Protein AF-A0A382U3A2-F1 (afdb_monomer_lite)

Secondary structure (DSSP, 8-state):
-PPPPP-EEEE-STTPPPPEESSTT-SSEE---SS-----TT--------EEEEPPTT--EEE---HHHHHTT---TTSSEEE-

pLDDT: mean 93.63, std 5.84, range [52.78, 98.12]

InterPro domains:
  IPR008181 Deoxyuridine triphosphate nucleotidohydrolase [PTHR11241] (6-84)
  IPR029054 dUTPase-like [PF00692] (18-80)
  IPR033704 dUTPase, trimeric [cd07557] (27-84)
  IPR036157 dUTPase-like supe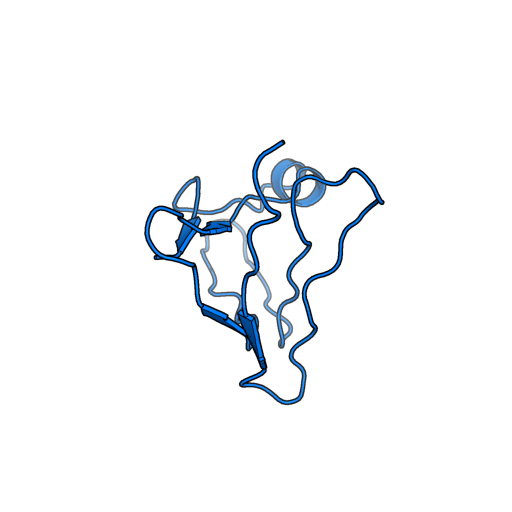rfamily [G3DSA:2.70.40.10] (1-84)
  IPR036157 dUTPase-like superfamily [SSF51283] (6-84)

Sequence (84 aa):
MDEPVEVRIARIHPDALLPVKGSDLAAGFDLHSVERVEVRKGTTEMLPTGLVLAIPSGWEGQIRCRSGLGRQGLILPNGIGTID

Foldseek 3Di:
DDDDFDKDKDQQDPQADDFDAPDPPGPDTDAAASDDDDDDPPDDDDGHRSMDIDGDPPDWDKDFDDPVVVVVVPGDPVHIDTHD

Radius of gyration: 14.14 Å; chains: 1; bounding box: 31×27×40 Å

Structure (mmCIF, N/CA/C/O backbone):
data_AF-A0A382U3A2-F1
#
_entry.id   AF-A0A382U3A2-F1
#
loop_
_atom_site.group_PDB
_atom_site.id
_atom_site.type_symbol
_atom_site.label_atom_id
_atom_site.label_alt_id
_atom_site.label_comp_id
_atom_site.label_asym_id
_atom_site.label_entity_id
_atom_site.label_seq_id
_atom_site.pdbx_PDB_ins_code
_atom_site.Cartn_x
_atom_site.Cartn_y
_atom_site.Cartn_z
_atom_site.occupancy
_atom_site.B_iso_or_equiv
_atom_site.auth_seq_id
_atom_site.auth_comp_id
_atom_site.auth_asym_id
_atom_site.auth_atom_id
_atom_site.pdbx_PDB_model_num
ATOM 1 N N . MET A 1 1 ? 14.588 8.276 -21.462 1.00 52.78 1 MET A N 1
ATOM 2 C CA . MET A 1 1 ? 13.356 8.091 -20.675 1.00 52.78 1 MET A CA 1
ATOM 3 C C . MET A 1 1 ? 13.381 6.629 -20.314 1.00 52.78 1 MET A C 1
ATOM 5 O O . MET A 1 1 ? 13.454 5.833 -21.242 1.00 52.78 1 MET A O 1
ATOM 9 N N . ASP A 1 2 ? 13.519 6.303 -19.033 1.00 73.12 2 ASP A N 1
ATOM 10 C CA . ASP A 1 2 ? 13.629 4.904 -18.616 1.00 73.12 2 ASP A CA 1
ATOM 11 C C . ASP A 1 2 ?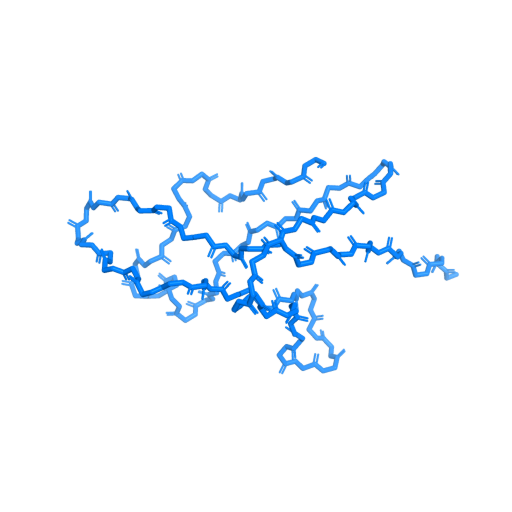 12.368 4.143 -19.041 1.00 73.12 2 ASP A C 1
ATOM 13 O O . ASP A 1 2 ? 11.276 4.721 -19.093 1.00 73.12 2 ASP A O 1
ATOM 17 N N . GLU A 1 3 ? 12.529 2.877 -19.422 1.00 80.19 3 GLU A N 1
ATOM 18 C CA . GLU A 1 3 ? 11.400 2.029 -19.798 1.00 80.19 3 GLU A CA 1
ATOM 19 C C . GLU A 1 3 ? 10.405 1.916 -18.632 1.00 80.19 3 GLU A C 1
ATOM 21 O O . GLU A 1 3 ? 10.811 1.877 -17.465 1.00 80.19 3 GLU A O 1
ATOM 26 N N . PRO A 1 4 ? 9.092 1.878 -18.918 1.00 84.25 4 PRO A N 1
ATOM 27 C CA . PRO A 1 4 ? 8.093 1.697 -17.880 1.00 84.25 4 PRO A CA 1
ATOM 28 C C . PRO A 1 4 ? 8.305 0.349 -17.183 1.00 84.25 4 PRO A C 1
ATOM 30 O O . PRO A 1 4 ? 8.370 -0.696 -17.826 1.00 84.25 4 PRO A O 1
ATOM 33 N N . VAL A 1 5 ? 8.383 0.379 -15.854 1.00 90.12 5 VAL A N 1
ATOM 34 C CA . VAL A 1 5 ? 8.509 -0.827 -15.033 1.00 90.12 5 VAL A CA 1
ATOM 35 C C . VAL A 1 5 ? 7.190 -1.599 -15.071 1.00 90.12 5 VAL A C 1
ATOM 37 O O . VAL A 1 5 ? 6.157 -1.101 -14.618 1.00 90.12 5 VAL A O 1
ATOM 40 N N . GLU A 1 6 ? 7.217 -2.818 -15.605 1.00 93.31 6 GLU A N 1
ATOM 41 C CA . GLU A 1 6 ? 6.068 -3.724 -15.598 1.00 93.31 6 GLU A CA 1
ATOM 42 C C . GLU A 1 6 ? 6.047 -4.542 -14.299 1.00 93.31 6 GLU A C 1
ATOM 44 O O . GLU A 1 6 ? 7.018 -5.217 -13.958 1.00 93.31 6 GLU A O 1
ATOM 49 N N . VAL A 1 7 ? 4.917 -4.518 -13.588 1.00 94.94 7 VAL A N 1
ATOM 50 C CA . VAL A 1 7 ? 4.672 -5.358 -12.407 1.00 94.94 7 VAL A CA 1
ATOM 51 C C . VAL A 1 7 ? 3.528 -6.309 -12.724 1.00 94.94 7 VAL A C 1
ATOM 53 O O . VAL A 1 7 ? 2.413 -5.878 -13.024 1.00 94.94 7 VAL A O 1
ATOM 56 N N . ARG A 1 8 ? 3.789 -7.616 -12.646 1.00 95.50 8 ARG A N 1
ATOM 57 C CA . ARG A 1 8 ? 2.752 -8.634 -12.865 1.00 95.50 8 ARG A CA 1
ATOM 58 C C . ARG A 1 8 ? 1.966 -8.857 -11.584 1.00 95.50 8 ARG A C 1
ATOM 60 O O . ARG A 1 8 ? 2.543 -8.921 -10.501 1.00 95.50 8 ARG A O 1
ATOM 67 N N . ILE A 1 9 ? 0.652 -9.002 -11.718 1.00 96.69 9 ILE A N 1
ATOM 68 C CA . ILE A 1 9 ? -0.266 -9.169 -10.590 1.00 96.69 9 ILE A CA 1
ATOM 69 C C . ILE A 1 9 ? -1.139 -10.395 -10.839 1.00 96.69 9 ILE A C 1
ATOM 71 O O . ILE A 1 9 ? -1.731 -10.537 -11.909 1.00 96.69 9 ILE A O 1
ATOM 75 N N . ALA A 1 10 ? -1.246 -11.262 -9.836 1.00 97.19 10 ALA A N 1
ATOM 76 C CA . ALA A 1 10 ? -2.152 -12.399 -9.824 1.00 97.19 10 ALA A CA 1
ATOM 77 C C . ALA A 1 10 ? -3.210 -12.220 -8.732 1.00 97.19 10 ALA A C 1
ATOM 79 O O . ALA A 1 10 ? -2.905 -11.844 -7.599 1.00 97.19 10 ALA A O 1
ATOM 80 N N . ARG A 1 11 ? -4.463 -12.527 -9.073 1.00 98.12 11 ARG A N 1
ATOM 81 C CA . ARG A 1 11 ? -5.548 -12.663 -8.098 1.00 98.12 11 ARG A CA 1
ATOM 82 C C . ARG A 1 11 ? -5.559 -14.093 -7.581 1.00 98.12 11 ARG A C 1
ATOM 84 O O . ARG A 1 11 ? -5.715 -15.019 -8.371 1.00 98.12 11 ARG A O 1
ATOM 91 N N . ILE A 1 12 ? -5.410 -14.251 -6.271 1.00 97.81 12 ILE A N 1
ATOM 92 C CA . ILE A 1 12 ? -5.456 -15.552 -5.584 1.00 97.81 12 ILE A CA 1
ATOM 93 C C . ILE A 1 12 ? -6.752 -15.749 -4.786 1.00 97.81 12 ILE A C 1
ATOM 95 O O . ILE A 1 12 ? -6.971 -16.813 -4.217 1.00 97.81 12 ILE A O 1
ATOM 99 N N . HIS A 1 13 ? -7.617 -14.733 -4.761 1.00 97.94 13 HIS A N 1
ATOM 100 C CA . HIS A 1 13 ? -8.936 -14.766 -4.135 1.00 97.94 13 HIS A CA 1
ATOM 101 C C . HIS A 1 13 ? -10.008 -14.340 -5.156 1.00 97.94 13 HIS A C 1
ATOM 103 O O . HIS A 1 13 ? -9.747 -13.409 -5.925 1.00 97.94 13 HIS A O 1
ATOM 109 N N . PRO A 1 14 ? -11.202 -14.971 -5.191 1.00 96.94 14 PRO A N 1
ATOM 110 C CA . PRO A 1 14 ? -12.257 -14.640 -6.159 1.00 96.94 14 PRO A CA 1
ATOM 111 C C . PRO A 1 14 ? -12.713 -13.177 -6.077 1.00 96.94 14 PRO A C 1
ATOM 113 O O . PRO A 1 14 ? -12.940 -12.550 -7.110 1.00 96.94 14 PRO A O 1
ATOM 116 N N . ASP A 1 15 ? -12.754 -12.620 -4.866 1.00 97.31 15 ASP A N 1
ATOM 117 C CA . ASP A 1 15 ? -13.165 -11.230 -4.620 1.00 97.31 15 ASP A CA 1
ATOM 118 C C . ASP A 1 15 ? -12.010 -10.215 -4.711 1.00 97.31 15 ASP A C 1
ATOM 120 O O . ASP A 1 15 ? -12.190 -9.035 -4.415 1.00 97.31 15 ASP A O 1
ATOM 124 N N . ALA A 1 16 ? -10.805 -10.648 -5.104 1.00 97.75 16 ALA A N 1
ATOM 125 C CA . ALA A 1 16 ? -9.673 -9.739 -5.251 1.00 97.75 16 ALA A CA 1
ATOM 126 C C . ALA A 1 16 ? -9.915 -8.731 -6.382 1.00 97.75 16 ALA A C 1
ATOM 128 O O . ALA A 1 16 ? -10.222 -9.089 -7.527 1.00 97.75 16 ALA A O 1
ATOM 129 N N . LEU A 1 17 ? -9.706 -7.454 -6.068 1.00 96.94 17 LEU A N 1
ATOM 130 C CA . LEU A 1 17 ? -9.789 -6.357 -7.025 1.00 96.94 17 LEU A CA 1
ATOM 131 C C . LE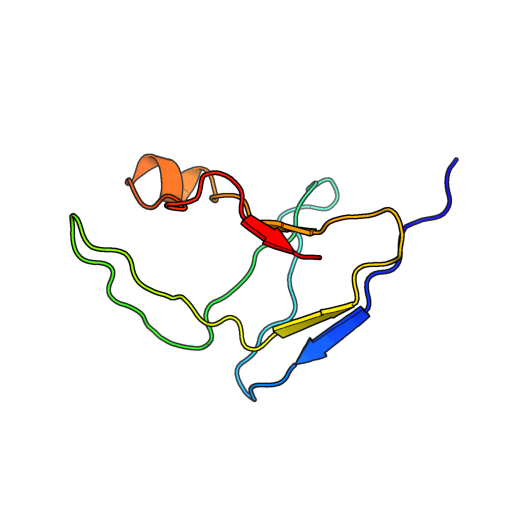U A 1 17 ? -8.386 -5.969 -7.482 1.00 96.94 17 LEU A C 1
ATOM 133 O O . LEU A 1 17 ? -7.473 -5.853 -6.666 1.00 96.94 17 LEU A O 1
ATOM 137 N N . LEU A 1 18 ? -8.214 -5.756 -8.789 1.00 95.81 18 LEU A N 1
ATOM 138 C CA . LEU A 1 18 ? -6.952 -5.227 -9.300 1.00 95.81 18 LEU A CA 1
ATOM 139 C C . LEU A 1 18 ? -6.729 -3.800 -8.768 1.00 95.81 18 LEU A C 1
ATOM 141 O O . LEU A 1 18 ? -7.699 -3.041 -8.670 1.00 95.81 18 LEU A O 1
ATOM 145 N N . PRO A 1 19 ? -5.482 -3.418 -8.438 1.00 95.19 19 PRO A N 1
ATOM 146 C CA . PRO A 1 19 ? -5.186 -2.070 -7.974 1.00 95.19 19 PRO A CA 1
ATOM 147 C C . PRO A 1 19 ? -5.545 -1.025 -9.033 1.00 95.19 19 PRO A C 1
ATOM 149 O O . PRO A 1 19 ? -5.279 -1.217 -10.220 1.00 95.19 19 PRO A O 1
ATOM 152 N N . VAL A 1 20 ? -6.117 0.099 -8.606 1.00 93.12 20 VAL A N 1
ATOM 153 C CA . VAL A 1 20 ? -6.543 1.181 -9.508 1.00 93.12 20 VAL A CA 1
ATOM 154 C C . VAL A 1 20 ? -5.833 2.478 -9.171 1.00 93.12 20 VAL A C 1
ATOM 156 O O . VAL A 1 20 ? -5.558 2.768 -8.008 1.00 93.12 20 VAL A O 1
ATOM 159 N N . LYS A 1 21 ? -5.544 3.292 -10.184 1.00 93.06 21 LYS A N 1
ATOM 160 C CA . LYS A 1 21 ? -5.060 4.651 -9.947 1.00 93.06 21 LYS A CA 1
ATOM 161 C C . LYS A 1 21 ? -6.225 5.563 -9.578 1.00 93.06 21 LYS A C 1
ATOM 163 O O . LYS A 1 21 ? -7.273 5.519 -10.214 1.00 93.06 21 LYS A O 1
ATOM 168 N N . GLY A 1 22 ? -6.014 6.424 -8.584 1.00 89.81 22 GLY A N 1
ATOM 169 C CA . GLY A 1 22 ? -6.991 7.454 -8.214 1.00 89.81 22 GLY A CA 1
ATOM 170 C C . GLY A 1 22 ? -7.086 8.607 -9.224 1.00 89.81 22 GLY A C 1
ATOM 171 O O . GLY A 1 22 ? -8.078 9.328 -9.238 1.00 89.81 22 GLY A O 1
ATOM 172 N N . SER A 1 23 ? -6.059 8.792 -10.057 1.00 92.75 23 SER A N 1
ATOM 173 C CA . SER A 1 23 ? -6.008 9.759 -11.159 1.00 92.75 23 SER A CA 1
ATOM 174 C C . SER A 1 23 ? -4.920 9.362 -12.161 1.00 92.75 23 SER A C 1
ATOM 176 O O . SER A 1 23 ? -4.040 8.563 -11.836 1.00 92.75 23 SER A O 1
ATOM 178 N N . ASP A 1 24 ? -4.927 9.953 -13.357 1.00 91.88 24 ASP A N 1
ATOM 179 C CA . ASP A 1 24 ? -3.944 9.647 -14.412 1.00 91.88 24 ASP A CA 1
ATOM 180 C C . ASP A 1 24 ? -2.490 9.872 -13.962 1.00 91.88 24 ASP A C 1
ATOM 182 O O . ASP A 1 24 ? -1.581 9.137 -14.353 1.00 91.88 24 ASP A O 1
ATOM 186 N N . LEU A 1 25 ? -2.283 10.856 -13.081 1.00 92.94 25 LEU A N 1
ATOM 187 C CA . LEU A 1 25 ? -0.977 11.243 -12.541 1.00 92.94 25 LEU A CA 1
ATOM 188 C C . LEU A 1 25 ? -0.712 10.692 -11.132 1.00 92.94 25 LEU A C 1
ATOM 190 O O . LEU A 1 25 ? 0.252 11.097 -10.483 1.00 92.94 25 LEU A O 1
ATOM 194 N N . ALA A 1 26 ? -1.557 9.790 -10.626 1.00 93.88 26 ALA A N 1
ATOM 195 C CA . ALA A 1 26 ? -1.335 9.180 -9.323 1.00 93.88 26 ALA A CA 1
ATOM 196 C C . ALA A 1 26 ? -0.039 8.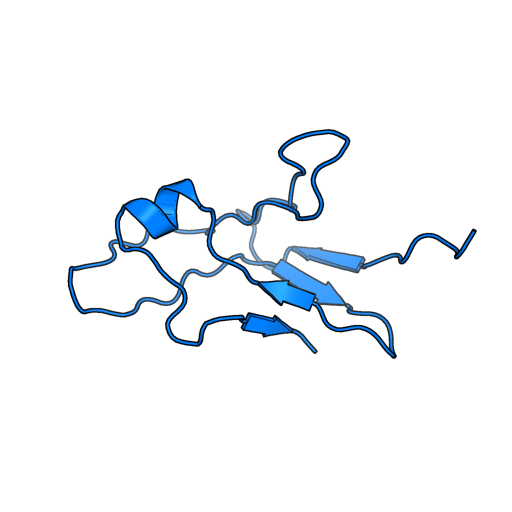352 -9.324 1.00 93.88 26 ALA A C 1
ATOM 198 O O . ALA A 1 26 ? 0.194 7.525 -10.211 1.00 93.88 26 ALA A O 1
ATOM 199 N N . ALA A 1 27 ? 0.782 8.565 -8.291 1.00 92.62 27 ALA A N 1
ATOM 200 C CA . ALA A 1 27 ? 2.038 7.842 -8.092 1.00 92.62 27 ALA A CA 1
ATOM 201 C C . ALA A 1 27 ? 1.830 6.402 -7.589 1.00 92.62 27 ALA A C 1
ATOM 203 O O . ALA A 1 27 ? 2.679 5.547 -7.811 1.00 92.62 27 ALA A O 1
ATOM 204 N N . GLY A 1 28 ? 0.715 6.140 -6.902 1.00 93.56 28 GLY A N 1
ATOM 205 C CA . GLY A 1 28 ? 0.385 4.837 -6.332 1.00 93.56 28 GLY A CA 1
ATOM 206 C C . GLY A 1 28 ? -0.929 4.278 -6.864 1.00 93.56 28 GLY A C 1
ATOM 207 O O . GLY A 1 28 ? -1.712 4.978 -7.512 1.00 93.56 28 GLY A O 1
ATOM 208 N N . PHE A 1 29 ? -1.167 3.012 -6.539 1.00 95.69 29 PHE A N 1
ATOM 209 C CA . PHE A 1 29 ? -2.398 2.297 -6.848 1.00 95.69 29 PHE A CA 1
ATOM 210 C C . PHE A 1 29 ? -3.134 1.982 -5.544 1.00 95.69 29 PHE A C 1
ATOM 212 O O . PHE A 1 29 ? -2.532 1.490 -4.590 1.00 95.69 29 PHE A O 1
ATOM 219 N N . ASP A 1 30 ? -4.430 2.273 -5.499 1.00 96.00 30 ASP A N 1
ATOM 220 C CA . ASP A 1 30 ? -5.276 1.981 -4.348 1.00 96.00 30 ASP A CA 1
ATOM 221 C C . ASP A 1 30 ? -5.545 0.466 -4.271 1.00 96.00 30 ASP A C 1
ATOM 223 O O . ASP A 1 30 ? -5.980 -0.161 -5.244 1.00 96.00 30 ASP A O 1
ATOM 227 N N . LEU A 1 31 ? -5.286 -0.115 -3.095 1.00 96.06 31 LEU A N 1
ATOM 228 C CA . LEU A 1 31 ? -5.528 -1.524 -2.773 1.00 96.06 31 LEU A CA 1
ATOM 229 C C . LEU A 1 31 ? -6.845 -1.694 -2.015 1.00 96.06 31 LEU A C 1
ATOM 231 O O . LEU A 1 31 ? -7.259 -0.814 -1.259 1.00 96.06 31 LEU A O 1
ATOM 235 N N . HIS A 1 32 ? -7.471 -2.857 -2.184 1.00 95.94 32 HIS A N 1
ATOM 236 C CA . HIS A 1 32 ? -8.741 -3.200 -1.551 1.00 95.94 32 HIS A CA 1
ATOM 237 C C . HIS A 1 32 ? -8.599 -4.473 -0.721 1.00 95.94 32 HIS A C 1
ATOM 239 O O . HIS A 1 32 ? -7.910 -5.405 -1.131 1.00 95.94 32 HIS A O 1
ATOM 245 N N . SER A 1 33 ? -9.265 -4.498 0.435 1.00 96.81 33 SER A N 1
ATOM 246 C CA . SER A 1 33 ? -9.425 -5.716 1.231 1.00 96.81 33 SER A CA 1
ATOM 247 C C . SER A 1 33 ? -10.487 -6.611 0.592 1.00 96.81 33 SER A C 1
ATOM 249 O O . SER A 1 33 ? -11.519 -6.101 0.154 1.00 96.81 33 SER A O 1
ATOM 251 N N . VAL A 1 34 ? -10.261 -7.926 0.564 1.00 98.00 34 VAL A N 1
ATOM 252 C CA . VAL A 1 34 ? -11.258 -8.908 0.088 1.00 98.00 34 VAL A CA 1
ATOM 253 C C . VAL A 1 34 ? -12.352 -9.181 1.109 1.00 98.00 34 VAL A C 1
ATOM 255 O O . VAL A 1 34 ? -13.393 -9.734 0.772 1.00 98.00 34 VAL A O 1
ATOM 258 N N . GLU A 1 35 ? -12.141 -8.768 2.354 1.00 96.44 35 GLU A N 1
ATOM 259 C CA . GLU A 1 35 ? -13.107 -8.945 3.427 1.00 96.44 35 GLU A CA 1
ATOM 260 C C . GLU A 1 35 ? -13.316 -7.663 4.231 1.00 96.44 35 GLU A C 1
ATOM 262 O O . GLU A 1 35 ? -12.493 -6.738 4.237 1.00 96.44 35 GLU A O 1
ATOM 267 N N . ARG A 1 36 ? -14.448 -7.614 4.934 1.00 96.06 36 ARG A N 1
ATOM 268 C CA . ARG A 1 36 ? -14.727 -6.560 5.904 1.00 96.06 36 ARG A CA 1
ATOM 269 C C . ARG A 1 36 ? -13.939 -6.846 7.178 1.00 96.06 36 ARG A C 1
ATOM 271 O O . ARG A 1 36 ? -14.212 -7.831 7.853 1.00 96.06 36 ARG A O 1
ATOM 278 N N . VAL A 1 37 ? -13.063 -5.916 7.541 1.00 95.31 37 VAL A N 1
ATOM 279 C CA . VAL A 1 37 ? -12.292 -5.952 8.787 1.00 95.31 37 VAL A CA 1
ATOM 280 C C . VAL A 1 37 ? -12.708 -4.776 9.669 1.00 95.31 37 VAL A C 1
ATOM 282 O O . VAL A 1 37 ? -12.733 -3.630 9.217 1.00 95.31 37 VAL A O 1
ATOM 285 N N . GLU A 1 38 ? -13.056 -5.053 10.925 1.00 94.88 38 GLU A N 1
ATOM 286 C CA . GLU A 1 38 ? -13.301 -4.025 11.939 1.00 94.88 38 GLU A CA 1
ATOM 287 C C . GLU A 1 38 ? -11.994 -3.741 12.686 1.00 94.88 38 GLU A C 1
ATOM 289 O O . GLU A 1 38 ? -11.533 -4.566 13.469 1.00 94.88 38 GLU A O 1
ATOM 294 N N . VAL A 1 39 ? -11.401 -2.565 12.464 1.00 94.00 39 VAL A N 1
ATOM 295 C CA . VAL A 1 39 ? -10.197 -2.141 13.192 1.00 94.00 39 VAL A CA 1
ATOM 296 C C . VAL A 1 39 ? -10.614 -1.380 14.442 1.00 94.00 39 VAL A C 1
ATOM 298 O O . VAL A 1 39 ? -11.146 -0.268 14.363 1.00 94.00 39 VAL A O 1
ATOM 301 N N . ARG A 1 40 ? -10.376 -1.975 15.612 1.00 94.12 40 ARG A N 1
ATOM 302 C CA . ARG A 1 40 ? -10.691 -1.343 16.894 1.00 94.12 40 ARG A CA 1
ATOM 303 C C . ARG A 1 40 ? -9.575 -0.397 17.311 1.00 94.12 40 ARG A C 1
ATOM 305 O O . ARG A 1 40 ? -8.408 -0.551 16.961 1.00 94.12 40 ARG A O 1
ATOM 312 N N . LYS A 1 41 ? -9.927 0.615 18.105 1.00 92.69 41 LYS A N 1
ATOM 313 C CA . LYS A 1 41 ? -8.944 1.571 18.620 1.00 92.69 41 LYS A CA 1
ATOM 314 C C . LYS A 1 41 ? -7.861 0.834 19.419 1.00 92.69 41 LYS A C 1
ATOM 316 O O . LYS A 1 41 ? -8.173 0.159 20.395 1.00 92.69 41 LYS A O 1
ATOM 321 N N . GLY A 1 42 ? -6.601 1.036 19.037 1.00 92.50 42 GLY A N 1
ATOM 322 C CA . GLY A 1 42 ? -5.442 0.444 19.710 1.00 92.50 42 GLY A CA 1
ATOM 323 C C . GLY A 1 42 ? -5.137 -0.999 19.304 1.00 92.50 42 GLY A C 1
ATOM 324 O O . GLY A 1 42 ? -4.210 -1.577 19.865 1.00 92.50 42 GLY A O 1
ATOM 325 N N . THR A 1 43 ? -5.874 -1.573 18.347 1.00 94.88 43 THR A N 1
ATOM 326 C CA . THR A 1 43 ? -5.538 -2.871 17.754 1.00 94.88 43 THR A CA 1
ATOM 327 C C . THR A 1 43 ? -4.868 -2.692 16.397 1.00 94.88 43 THR A C 1
ATOM 329 O O . THR A 1 43 ? -4.838 -1.606 15.816 1.00 94.88 43 THR A O 1
ATOM 332 N N . THR A 1 44 ? -4.258 -3.768 15.921 1.00 95.12 44 THR A N 1
ATOM 333 C CA . THR A 1 44 ? -3.692 -3.876 14.582 1.00 95.12 44 THR A CA 1
ATOM 334 C C . THR A 1 44 ? -4.316 -5.102 13.958 1.00 95.12 44 THR A C 1
ATOM 336 O O . THR A 1 44 ? -4.227 -6.183 14.533 1.00 95.12 44 THR A O 1
ATOM 339 N N . GLU A 1 45 ? -4.923 -4.926 12.793 1.00 95.69 45 GLU A N 1
ATOM 340 C CA . GLU A 1 45 ? -5.555 -6.014 12.056 1.00 95.69 45 GLU A CA 1
ATOM 341 C C . GLU A 1 45 ? -4.829 -6.229 10.730 1.00 95.69 45 GLU A C 1
ATOM 343 O O . GLU A 1 45 ? -4.268 -5.294 10.150 1.00 95.69 45 GLU A O 1
ATOM 348 N N . MET A 1 46 ? -4.858 -7.464 10.236 1.00 95.00 46 MET A N 1
ATOM 349 C CA . MET A 1 46 ? -4.399 -7.788 8.891 1.00 95.00 46 MET A CA 1
ATOM 350 C C . MET A 1 46 ? -5.556 -7.594 7.910 1.00 95.00 46 MET A C 1
ATOM 352 O O . MET A 1 46 ? -6.646 -8.106 8.134 1.00 95.00 46 MET A O 1
ATOM 356 N N . LEU A 1 47 ? -5.320 -6.851 6.827 1.00 95.69 47 LEU A N 1
ATOM 357 C CA . LEU A 1 47 ? -6.305 -6.636 5.767 1.00 95.69 47 LEU A CA 1
ATOM 358 C C . LEU A 1 47 ? -5.857 -7.408 4.517 1.00 95.69 47 LEU A C 1
ATOM 360 O O . LEU A 1 47 ? -4.942 -6.947 3.827 1.00 95.69 47 LEU A O 1
ATOM 364 N N . PRO A 1 48 ? -6.439 -8.583 4.218 1.00 96.94 48 PRO A N 1
ATOM 365 C CA . PRO A 1 48 ? -6.018 -9.381 3.074 1.00 96.94 48 PRO A CA 1
ATOM 366 C C . PRO A 1 48 ? -6.473 -8.734 1.764 1.00 96.94 48 PRO A C 1
ATOM 368 O O . PRO A 1 48 ? -7.639 -8.393 1.598 1.00 96.94 48 PRO A O 1
ATOM 371 N N . THR A 1 49 ? -5.568 -8.606 0.793 1.00 97.94 49 THR A N 1
ATOM 372 C CA . THR A 1 49 ? -5.888 -8.050 -0.537 1.00 97.94 49 THR A CA 1
ATOM 373 C C . THR A 1 49 ? -6.268 -9.114 -1.563 1.00 97.94 49 THR A C 1
ATOM 375 O O . THR A 1 49 ? -6.846 -8.800 -2.601 1.00 97.94 49 THR A O 1
ATOM 378 N N . GLY A 1 50 ? -5.916 -10.379 -1.308 1.00 97.94 50 GLY A N 1
ATOM 379 C CA . GLY A 1 50 ? -6.081 -11.466 -2.275 1.00 97.94 50 GLY A CA 1
ATOM 380 C C . GLY A 1 50 ? -5.217 -11.313 -3.532 1.00 97.94 50 GLY A C 1
ATOM 381 O O . GLY A 1 50 ? -5.530 -11.912 -4.565 1.00 97.94 50 GLY A O 1
ATOM 382 N N . LEU A 1 51 ? -4.150 -10.511 -3.458 1.00 97.94 51 LEU A N 1
ATOM 383 C CA . LEU A 1 51 ? -3.228 -10.239 -4.557 1.00 97.94 51 LEU A CA 1
ATOM 384 C C . LEU A 1 51 ? -1.829 -10.770 -4.253 1.00 97.94 51 LEU A C 1
ATOM 386 O O . LEU A 1 51 ? -1.345 -10.669 -3.129 1.00 97.94 51 LEU A O 1
ATOM 390 N N . VAL A 1 52 ? -1.164 -11.255 -5.296 1.00 97.50 52 VAL A N 1
ATOM 391 C CA . VAL A 1 52 ? 0.278 -11.516 -5.313 1.00 97.50 52 VAL A CA 1
ATOM 392 C C . VAL A 1 52 ? 0.886 -10.674 -6.425 1.00 97.50 52 VAL A C 1
ATOM 394 O O . VAL A 1 52 ? 0.345 -10.626 -7.532 1.00 97.50 52 VAL A O 1
ATOM 397 N N . LEU A 1 53 ? 1.990 -9.995 -6.124 1.00 96.50 53 LEU A N 1
ATOM 398 C CA . LEU A 1 53 ? 2.710 -9.146 -7.064 1.00 96.50 53 LEU A CA 1
ATOM 399 C C . LEU A 1 53 ? 4.087 -9.752 -7.329 1.00 96.50 53 LEU A C 1
ATOM 401 O O . LEU A 1 53 ? 4.716 -10.275 -6.415 1.00 96.50 53 LEU A O 1
ATOM 405 N N . ALA A 1 54 ? 4.543 -9.680 -8.575 1.00 96.69 54 ALA A N 1
ATOM 406 C CA . ALA A 1 54 ? 5.906 -10.026 -8.953 1.00 96.69 54 ALA A CA 1
ATOM 407 C C . ALA A 1 54 ? 6.695 -8.730 -9.150 1.00 96.69 54 ALA A C 1
ATOM 409 O O . ALA A 1 54 ? 6.604 -8.104 -10.212 1.00 96.69 54 ALA A O 1
ATOM 410 N N . ILE A 1 55 ? 7.411 -8.310 -8.107 1.00 96.06 55 ILE A N 1
ATOM 411 C CA . ILE A 1 55 ? 8.244 -7.109 -8.140 1.00 96.06 55 ILE A CA 1
ATOM 412 C C . ILE A 1 55 ? 9.520 -7.425 -8.943 1.00 96.06 55 ILE A C 1
ATOM 414 O O . ILE A 1 55 ? 10.162 -8.451 -8.705 1.00 96.06 55 ILE A O 1
ATOM 418 N N . PRO A 1 56 ? 9.870 -6.618 -9.961 1.00 95.06 56 PRO A N 1
ATOM 419 C CA . PRO A 1 56 ? 11.051 -6.875 -10.775 1.00 95.06 56 PRO A CA 1
ATOM 420 C C . PRO A 1 56 ? 12.337 -6.644 -9.977 1.00 95.06 56 PRO A C 1
ATOM 422 O O . PRO A 1 56 ? 12.406 -5.778 -9.109 1.00 95.06 56 PRO A O 1
ATOM 425 N N . SER A 1 57 ? 13.393 -7.390 -10.309 1.00 94.56 57 SER A N 1
ATOM 426 C CA . SER A 1 57 ? 14.686 -7.271 -9.628 1.00 94.56 57 SER A CA 1
ATOM 427 C C . SER A 1 57 ? 15.228 -5.838 -9.663 1.00 94.56 57 SER A C 1
ATOM 429 O O . SER A 1 57 ? 15.208 -5.183 -10.705 1.00 94.56 57 SER A O 1
ATOM 431 N N . GLY A 1 58 ? 15.748 -5.373 -8.524 1.00 94.31 58 GLY A N 1
ATOM 432 C CA . GLY A 1 58 ? 16.237 -4.000 -8.356 1.00 94.31 58 GLY A CA 1
ATOM 433 C C . GLY A 1 58 ? 15.162 -2.989 -7.943 1.00 94.31 58 GLY A C 1
ATOM 434 O O . GLY A 1 58 ? 15.482 -1.810 -7.810 1.00 94.31 58 GLY A O 1
ATOM 435 N N . TRP A 1 59 ? 13.925 -3.440 -7.715 1.00 95.62 59 TRP A N 1
ATOM 436 C CA . TRP A 1 59 ? 12.808 -2.628 -7.237 1.00 95.62 59 TRP A CA 1
ATOM 437 C C . TRP A 1 59 ? 12.219 -3.207 -5.951 1.00 95.62 59 TRP A C 1
ATOM 439 O O . TRP A 1 59 ? 12.371 -4.391 -5.673 1.00 95.62 59 TRP A O 1
ATOM 449 N N . GLU A 1 60 ? 11.511 -2.366 -5.203 1.00 96.38 60 GLU A N 1
ATOM 450 C CA . GLU A 1 60 ? 10.633 -2.771 -4.105 1.00 96.38 60 GLU A CA 1
ATOM 451 C C . GLU A 1 60 ? 9.220 -2.227 -4.359 1.00 96.38 60 GLU A C 1
ATOM 453 O O . GLU A 1 60 ? 9.037 -1.150 -4.939 1.00 96.38 60 GLU A O 1
ATOM 458 N N . GLY A 1 61 ? 8.203 -2.953 -3.905 1.00 95.94 61 GLY A N 1
ATOM 459 C CA . GLY A 1 61 ? 6.852 -2.420 -3.777 1.00 95.94 61 GLY A CA 1
ATOM 460 C C . GLY A 1 61 ? 6.686 -1.703 -2.437 1.00 95.94 61 GLY A C 1
ATOM 461 O O . GLY A 1 61 ? 7.020 -2.258 -1.396 1.00 95.94 61 GLY A O 1
ATOM 462 N N . GLN A 1 62 ? 6.123 -0.491 -2.436 1.00 96.62 62 GLN A N 1
ATOM 463 C CA . GLN A 1 62 ? 5.827 0.239 -1.197 1.00 96.62 62 GLN A CA 1
ATOM 464 C C . GLN A 1 62 ? 4.325 0.308 -0.918 1.00 96.62 62 GLN A C 1
ATOM 466 O O . GLN A 1 62 ? 3.545 0.827 -1.718 1.00 96.62 62 GLN A O 1
ATOM 471 N N . ILE A 1 63 ? 3.928 -0.125 0.275 1.00 96.31 63 ILE A N 1
ATOM 472 C CA . ILE A 1 63 ? 2.589 0.056 0.831 1.00 96.31 63 ILE A CA 1
ATOM 473 C C . ILE A 1 63 ? 2.600 1.292 1.722 1.00 96.31 63 ILE A C 1
ATOM 475 O O . ILE A 1 63 ? 3.391 1.398 2.662 1.00 96.31 63 ILE A O 1
ATOM 479 N N . ARG A 1 64 ? 1.706 2.240 1.429 1.00 95.19 64 ARG A N 1
ATOM 480 C CA . ARG A 1 64 ? 1.588 3.510 2.154 1.00 95.19 64 ARG A CA 1
ATOM 481 C C . ARG A 1 64 ? 0.144 3.762 2.565 1.00 95.19 64 ARG A C 1
ATOM 483 O O . ARG A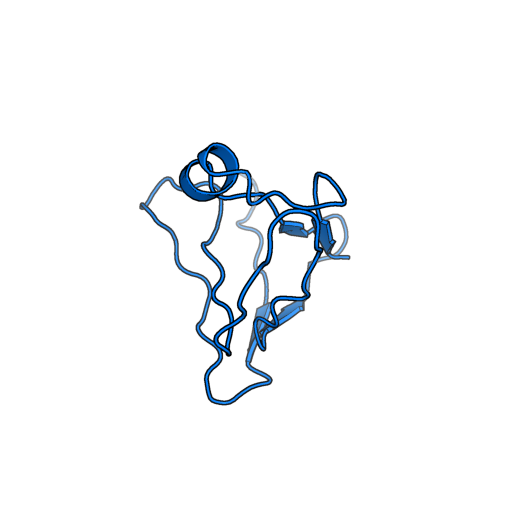 1 64 ? -0.788 3.400 1.850 1.00 95.19 64 ARG A O 1
ATOM 490 N N . CYS A 1 65 ? -0.045 4.428 3.701 1.00 93.94 65 CYS A N 1
ATOM 491 C CA . CYS A 1 65 ? -1.370 4.856 4.143 1.00 93.94 65 CYS A CA 1
ATOM 492 C C . CYS A 1 65 ? -2.003 5.812 3.128 1.00 93.94 65 CYS A C 1
ATOM 494 O O . CYS A 1 65 ? -1.366 6.775 2.691 1.00 93.94 65 CYS A O 1
ATOM 496 N N . ARG A 1 66 ? -3.300 5.639 2.853 1.00 93.69 66 ARG A N 1
ATOM 497 C CA . ARG A 1 66 ? -4.090 6.696 2.208 1.00 93.69 66 ARG A CA 1
ATOM 498 C C . ARG A 1 66 ? -4.240 7.853 3.189 1.00 93.69 66 ARG A C 1
ATOM 500 O O . ARG A 1 66 ? -4.645 7.641 4.332 1.00 93.69 66 ARG A O 1
ATOM 507 N N . SER A 1 67 ? -3.952 9.076 2.750 1.00 91.50 67 SER A N 1
ATOM 508 C CA . SER A 1 67 ? -3.943 10.266 3.618 1.00 91.50 67 SER A CA 1
ATOM 509 C C . SER A 1 67 ? -5.263 10.476 4.370 1.00 91.50 67 SER A C 1
ATOM 511 O O . SER A 1 67 ? -5.250 10.846 5.543 1.00 91.50 67 SER A O 1
ATOM 513 N N . GLY A 1 68 ? -6.398 10.176 3.729 1.00 92.81 68 GLY A N 1
ATOM 514 C CA . GLY A 1 68 ? -7.723 10.240 4.349 1.00 92.81 68 GLY A CA 1
ATOM 515 C C . GLY A 1 68 ? -7.885 9.293 5.544 1.00 92.81 68 GLY A C 1
ATOM 516 O O . GLY A 1 68 ? -8.352 9.724 6.594 1.00 92.81 68 GLY A O 1
ATOM 517 N N . LEU A 1 69 ? -7.438 8.039 5.412 1.00 91.25 69 LEU A N 1
ATOM 518 C CA . LEU A 1 69 ? -7.475 7.044 6.493 1.00 91.25 69 LEU A CA 1
ATOM 519 C C . LEU A 1 69 ? -6.437 7.360 7.578 1.00 91.25 69 LEU A C 1
ATOM 521 O O . LEU A 1 69 ? -6.741 7.297 8.768 1.00 91.25 69 LEU A O 1
ATOM 525 N N . GLY A 1 70 ? -5.246 7.812 7.173 1.00 90.94 70 GLY A N 1
ATOM 526 C CA . GLY A 1 70 ? -4.201 8.253 8.099 1.00 90.94 70 GLY A CA 1
ATOM 527 C C . GLY A 1 70 ? -4.660 9.404 8.996 1.00 90.94 70 GLY A C 1
ATOM 528 O O . GLY A 1 70 ? -4.406 9.390 10.197 1.00 90.94 70 GLY A O 1
ATOM 529 N N . ARG A 1 71 ? -5.431 10.361 8.455 1.00 91.75 71 ARG A N 1
ATOM 530 C CA . ARG A 1 71 ? -6.040 11.453 9.237 1.00 91.75 71 ARG A CA 1
ATOM 531 C C . ARG A 1 71 ? -7.044 10.953 10.287 1.00 91.75 71 ARG A C 1
ATOM 533 O O . ARG A 1 71 ? -7.270 11.642 11.277 1.00 91.75 71 ARG A O 1
ATOM 540 N N . GLN A 1 72 ? -7.633 9.776 10.087 1.00 90.31 72 GLN A N 1
ATOM 541 C CA . GLN A 1 72 ? -8.546 9.126 11.034 1.00 90.31 72 GLN A CA 1
ATOM 542 C C . GLN A 1 72 ? -7.814 8.236 12.054 1.00 90.31 72 GLN A C 1
ATOM 544 O O . GLN A 1 72 ? -8.458 7.636 12.910 1.00 90.31 72 GLN A O 1
ATOM 549 N N . GLY A 1 73 ? -6.481 8.159 11.988 1.00 89.19 73 GLY A N 1
ATOM 550 C CA . GLY A 1 73 ? -5.665 7.324 12.871 1.00 89.19 73 GLY A CA 1
ATOM 551 C C . GLY A 1 73 ? -5.497 5.880 12.395 1.00 89.19 73 GLY A C 1
ATOM 552 O O . GLY A 1 73 ? -4.859 5.095 13.090 1.00 89.19 73 GLY A O 1
ATOM 553 N N . LEU A 1 74 ? -6.020 5.527 11.215 1.00 92.00 74 LEU A N 1
ATOM 554 C CA . LEU A 1 74 ? -5.747 4.240 10.577 1.00 92.00 74 LEU A CA 1
ATOM 555 C C . LEU A 1 74 ? -4.422 4.336 9.820 1.00 92.00 74 LEU A C 1
ATOM 557 O O . LEU A 1 74 ? -4.349 4.893 8.722 1.00 92.00 74 LEU A O 1
ATOM 561 N N . ILE A 1 75 ? -3.368 3.819 10.448 1.00 92.88 75 ILE A N 1
ATOM 562 C CA . ILE A 1 75 ? -1.995 3.859 9.944 1.00 92.88 75 ILE A CA 1
ATOM 563 C C . ILE A 1 75 ? -1.390 2.460 9.847 1.00 92.88 75 ILE A C 1
ATOM 565 O O . ILE A 1 75 ? -1.824 1.527 10.518 1.00 92.88 75 ILE A O 1
ATOM 569 N N . LEU A 1 76 ? -0.354 2.338 9.022 1.00 93.38 76 LEU A N 1
ATOM 570 C CA . LEU A 1 76 ? 0.471 1.146 8.935 1.00 93.38 76 LEU A CA 1
ATOM 571 C C . LEU A 1 76 ? 1.372 1.063 10.180 1.00 93.38 76 LEU A C 1
ATOM 573 O O . LEU A 1 76 ? 2.152 1.990 10.417 1.00 93.38 76 LEU A O 1
ATOM 577 N N . PRO A 1 77 ? 1.307 -0.025 10.967 1.00 91.75 77 PRO A N 1
ATOM 578 C CA . PRO A 1 77 ? 2.100 -0.170 12.192 1.00 91.75 77 PRO A CA 1
ATOM 579 C C . PRO A 1 77 ? 3.610 -0.231 11.913 1.00 91.75 77 PRO A C 1
ATOM 581 O O . PRO A 1 77 ? 4.411 0.135 12.766 1.00 91.75 77 PRO A O 1
ATOM 584 N N . ASN A 1 78 ? 4.003 -0.654 10.709 1.00 90.69 78 ASN A N 1
ATOM 585 C CA . ASN A 1 78 ? 5.385 -0.711 10.232 1.00 90.69 78 ASN A CA 1
ATOM 586 C C . ASN A 1 78 ? 5.843 0.567 9.499 1.00 90.69 78 ASN A C 1
ATOM 588 O O . ASN A 1 78 ? 6.939 0.597 8.945 1.00 90.69 78 ASN A O 1
ATOM 592 N N . GLY A 1 79 ? 5.031 1.630 9.477 1.00 90.00 79 GLY A N 1
ATOM 593 C CA . GLY A 1 79 ? 5.334 2.874 8.766 1.00 90.00 79 GLY A CA 1
ATOM 594 C C . GLY A 1 79 ? 5.155 2.747 7.251 1.00 90.00 79 GLY A C 1
ATOM 595 O O . GLY A 1 79 ? 4.151 3.214 6.713 1.00 90.00 79 GLY A O 1
ATOM 596 N N . ILE A 1 80 ? 6.119 2.128 6.567 1.00 93.81 80 ILE A N 1
ATOM 597 C CA . ILE A 1 80 ? 6.051 1.793 5.137 1.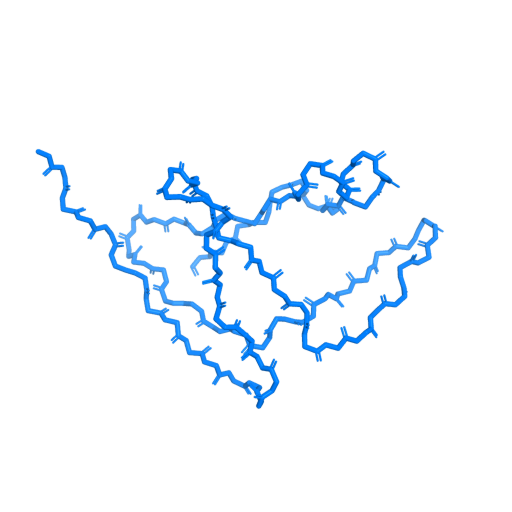00 93.81 80 ILE A CA 1
ATOM 598 C C . ILE A 1 80 ? 6.137 0.273 5.028 1.00 93.81 80 ILE A C 1
ATOM 600 O O . ILE A 1 80 ? 7.056 -0.337 5.567 1.00 93.81 80 ILE A O 1
ATOM 604 N N . GLY A 1 81 ? 5.173 -0.343 4.345 1.00 95.56 81 GLY A N 1
ATOM 605 C CA . GLY A 1 81 ? 5.281 -1.759 4.010 1.00 95.56 81 GLY A CA 1
ATOM 606 C C . GLY A 1 81 ? 6.188 -1.944 2.804 1.00 95.56 81 GLY A C 1
ATOM 607 O O . GLY A 1 81 ? 5.917 -1.348 1.767 1.00 95.56 81 GLY A O 1
ATOM 608 N N . THR A 1 82 ? 7.221 -2.767 2.936 1.00 96.69 82 THR A N 1
ATOM 609 C CA . THR A 1 82 ? 8.085 -3.181 1.825 1.00 96.69 82 THR A CA 1
ATOM 610 C C . THR A 1 82 ? 7.620 -4.539 1.309 1.00 96.69 82 THR A C 1
ATOM 612 O O . THR A 1 82 ? 7.380 -5.451 2.101 1.00 96.69 82 THR A O 1
ATOM 615 N N . ILE A 1 83 ? 7.445 -4.644 -0.007 1.00 96.12 83 ILE A N 1
ATOM 616 C CA . ILE A 1 83 ? 7.170 -5.879 -0.740 1.00 96.12 83 ILE A CA 1
ATOM 617 C C . ILE A 1 83 ? 8.397 -6.164 -1.603 1.00 96.12 83 ILE A C 1
ATOM 619 O O . ILE A 1 83 ? 8.688 -5.382 -2.512 1.00 96.12 83 ILE A O 1
ATOM 623 N N . ASP A 1 84 ? 9.087 -7.256 -1.291 1.00 92.94 84 ASP A N 1
ATOM 624 C CA . ASP A 1 84 ? 10.219 -7.776 -2.064 1.00 92.94 84 ASP A CA 1
ATOM 625 C C . ASP A 1 84 ? 9.766 -8.562 -3.307 1.00 92.94 84 ASP A C 1
ATOM 627 O O . ASP A 1 84 ? 8.674 -9.185 -3.268 1.00 92.94 84 ASP A O 1
#

Organism: NCBI:txid408172